Protein AF-A0ABD2SKB3-F1 (afdb_monomer_lite)

InterPro domains:
  IPR007956 Malonyl-CoA decarboxylase, C-terminal [PF05292] (1-178)
  IPR038917 Malonyl-CoA decarboxylase [PTHR28641] (1-178)
  IPR042303 Malonyl-CoA decarboxylase, C-terminal catalytic domain superfamily [G3DSA:3.40.630.150] (1-179)

Sequence (179 aa):
MKDVAATIQEVLWDNPPISEHEASCAIFYSISSTQPGLSGINLGKFLIKRVVDVVKKDMPNICVFATLSPIPGYRQWMLSKLASSEMTGSAFKEILLRPEEEKALMDASGGSDLGSSGIEVMWNVLTSKNHEWTNSPNLVSALRTPMMRLCARYLMKEKKRGKALDSVANFHLQNGAVC

Organism: NCBI:txid62892

Foldseek 3Di:
DQDDDPDVCVVPVQPPPDDLLNDQEDEAADDDDPDPVCVPPCPLLCVLVVVVVVCCVVRVSHDYYYYNYDFPCLLVVLLVLLVVQVPDPDPDRDCLADPVLFVLQCVQVVDPPQHDTSSSNVNSCSPDPVNCLVVRPSNVVSVPVSSVVSSCCQLPPDDDPNARPGPVSRSCVSNVDDD

Radius of gyration: 20.19 Å; chains: 1; bounding box: 42×36×59 Å

Secondary structure (DSSP, 8-state):
--S--SSHHHHHT--SPPPGGG--EEEE-----S-GGGTTSGGGGGHHHHHHHHHHHH-TT--EEEE----TTHHHHHHHHHHHHHS---S-----S-HHHHHHHHHHT-SGGG-SSHHHHHHHHHH-SS-GGGG-HHHHHHHHHHHHHHHHHHHHT-EETTEESSHHHHHHHHTT---

Structure (mmCIF, N/CA/C/O backbone):
data_AF-A0ABD2SKB3-F1
#
_entry.id   AF-A0ABD2SKB3-F1
#
loop_
_atom_site.group_PDB
_atom_site.id
_atom_site.type_symbol
_atom_site.label_atom_id
_atom_site.label_alt_id
_atom_site.label_comp_id
_atom_site.label_asym_id
_atom_site.label_entity_id
_atom_site.label_seq_id
_atom_site.pdbx_PDB_ins_code
_atom_site.Cartn_x
_atom_site.Cartn_y
_atom_site.Cartn_z
_atom_site.occupancy
_atom_site.B_iso_or_equiv
_atom_site.auth_seq_id
_atom_site.auth_comp_id
_atom_site.auth_asym_id
_atom_site.auth_atom_id
_atom_site.pdbx_PDB_model_num
ATOM 1 N N . MET A 1 1 ? -1.288 5.276 20.581 1.00 89.38 1 MET A N 1
ATOM 2 C CA . MET A 1 1 ? -0.357 6.274 20.001 1.00 89.38 1 MET A CA 1
ATOM 3 C C . MET A 1 1 ? -1.029 7.639 19.962 1.00 89.38 1 MET A C 1
ATOM 5 O O . MET A 1 1 ? -2.254 7.698 20.057 1.00 89.38 1 MET A O 1
ATOM 9 N N . LYS A 1 2 ? -0.252 8.722 19.849 1.00 90.81 2 LYS A N 1
ATOM 10 C CA . LYS A 1 2 ? -0.783 10.090 19.720 1.00 90.81 2 LYS A CA 1
ATOM 11 C C . LYS A 1 2 ? -1.215 10.432 18.289 1.00 90.81 2 LYS A C 1
ATOM 13 O O . LYS A 1 2 ? -2.175 11.166 18.094 1.00 90.81 2 LYS A O 1
ATOM 18 N N . ASP A 1 3 ? -0.536 9.852 17.308 1.00 92.50 3 ASP A N 1
ATOM 19 C CA . ASP A 1 3 ? -0.791 10.050 15.884 1.00 92.50 3 ASP A CA 1
ATOM 20 C C . ASP A 1 3 ? -0.834 8.694 15.166 1.00 92.50 3 ASP A C 1
ATOM 22 O O . ASP A 1 3 ? -0.486 7.657 15.745 1.00 92.50 3 ASP A O 1
ATOM 26 N N . VAL A 1 4 ? -1.287 8.691 13.908 1.00 93.62 4 VAL A N 1
ATOM 27 C CA . VAL A 1 4 ? -1.274 7.482 13.076 1.00 93.62 4 VAL A CA 1
ATOM 28 C C . VAL A 1 4 ? 0.166 7.142 12.701 1.00 93.62 4 VAL A C 1
ATOM 30 O O . VAL A 1 4 ? 0.847 7.963 12.094 1.00 93.62 4 VAL A O 1
ATOM 33 N N . ALA A 1 5 ? 0.606 5.925 13.030 1.00 94.00 5 ALA A N 1
ATOM 34 C CA . ALA A 1 5 ? 1.942 5.451 12.685 1.00 94.00 5 ALA A CA 1
ATOM 35 C C . ALA A 1 5 ? 2.146 5.368 11.167 1.00 94.00 5 ALA A C 1
ATOM 37 O O . ALA A 1 5 ? 1.290 4.845 10.444 1.00 94.00 5 ALA A O 1
ATOM 38 N N . ALA A 1 6 ? 3.308 5.817 10.698 1.00 94.06 6 ALA A N 1
ATOM 39 C CA . ALA A 1 6 ? 3.713 5.701 9.298 1.00 94.06 6 ALA A CA 1
ATOM 40 C C . ALA A 1 6 ? 4.569 4.453 9.038 1.00 94.06 6 ALA A C 1
ATOM 42 O O . ALA A 1 6 ? 4.649 3.977 7.902 1.00 94.06 6 ALA A O 1
ATOM 43 N N . THR A 1 7 ? 5.209 3.912 10.078 1.00 94.75 7 THR A N 1
ATOM 44 C CA . THR A 1 7 ? 6.114 2.762 9.983 1.00 94.75 7 THR A CA 1
ATOM 45 C C . THR A 1 7 ? 5.815 1.715 11.051 1.00 94.75 7 THR A C 1
ATOM 47 O O . THR A 1 7 ? 5.271 2.013 12.111 1.00 94.75 7 THR A O 1
ATOM 50 N N . ILE A 1 8 ? 6.168 0.452 10.786 1.00 94.56 8 ILE A N 1
ATOM 51 C CA . ILE A 1 8 ? 5.966 -0.626 11.768 1.00 94.56 8 ILE A CA 1
ATOM 52 C C . ILE A 1 8 ? 6.953 -0.502 12.935 1.00 94.56 8 ILE A C 1
ATOM 54 O O . ILE A 1 8 ? 6.656 -0.908 14.052 1.00 94.56 8 ILE A O 1
ATOM 58 N N . GLN A 1 9 ? 8.107 0.110 12.685 1.00 93.75 9 GLN A N 1
ATOM 59 C CA . GLN A 1 9 ? 9.135 0.419 13.668 1.00 93.75 9 GLN A CA 1
ATOM 60 C C . GLN A 1 9 ? 8.618 1.381 14.742 1.00 93.75 9 GLN A C 1
ATOM 62 O O . GLN A 1 9 ? 8.851 1.128 15.918 1.00 93.75 9 GLN A O 1
ATOM 67 N N . GLU A 1 10 ? 7.856 2.415 14.359 1.00 93.31 10 GLU A N 1
ATOM 68 C CA . GLU A 1 10 ? 7.182 3.315 15.313 1.00 93.31 10 GLU A CA 1
ATOM 69 C C . GLU A 1 10 ? 6.241 2.568 16.267 1.00 93.31 10 GLU A C 1
ATOM 71 O O . GLU A 1 10 ? 6.066 2.993 17.401 1.00 93.31 10 GLU A O 1
ATOM 76 N N . VAL A 1 11 ? 5.641 1.458 15.823 1.00 91.69 11 VAL A N 1
ATOM 77 C CA . VAL A 1 11 ? 4.738 0.644 16.651 1.00 91.69 11 VAL A CA 1
ATOM 78 C C . VAL A 1 11 ? 5.510 -0.364 17.506 1.00 91.69 11 VAL A C 1
ATOM 80 O O . VAL A 1 11 ? 5.188 -0.561 18.672 1.00 91.69 11 VAL A O 1
ATOM 83 N N . LEU A 1 12 ? 6.508 -1.044 16.933 1.00 91.81 12 LEU A N 1
ATOM 84 C CA . LEU A 1 12 ? 7.222 -2.140 17.600 1.00 91.81 12 LEU A CA 1
ATOM 85 C C . LEU A 1 12 ? 8.306 -1.670 18.573 1.00 91.81 12 LEU A C 1
ATOM 87 O O . LEU A 1 12 ? 8.670 -2.423 19.476 1.00 91.81 12 LEU A O 1
ATOM 91 N N . TRP A 1 13 ? 8.860 -0.478 18.364 1.00 91.81 13 TRP A N 1
ATOM 92 C CA . TRP A 1 13 ? 9.973 0.056 19.154 1.00 91.81 13 TRP A CA 1
ATOM 93 C C . TRP A 1 13 ? 9.563 1.232 20.051 1.00 91.81 13 TRP A C 1
ATOM 95 O O . TRP A 1 13 ? 10.426 1.983 20.498 1.00 91.81 13 TRP A O 1
ATOM 105 N N . ASP A 1 14 ? 8.267 1.377 20.336 1.00 85.44 14 ASP A N 1
ATOM 106 C CA . ASP A 1 14 ? 7.727 2.374 21.267 1.00 85.44 14 ASP A CA 1
ATOM 107 C C . ASP A 1 14 ? 8.147 2.044 22.714 1.00 85.44 14 ASP A C 1
ATOM 109 O O . ASP A 1 14 ? 7.512 1.240 23.400 1.00 85.44 14 ASP A O 1
ATOM 113 N N . ASN A 1 15 ? 9.288 2.591 23.155 1.00 85.44 15 ASN A N 1
ATOM 114 C CA . ASN A 1 15 ? 9.872 2.307 24.466 1.00 85.44 15 ASN A CA 1
ATOM 115 C C . ASN A 1 15 ? 10.620 3.526 25.071 1.00 85.44 15 ASN A C 1
ATOM 117 O O . ASN A 1 15 ? 11.627 3.950 24.498 1.00 85.44 15 ASN A O 1
ATOM 121 N N . PRO A 1 16 ? 10.214 4.037 26.255 1.00 86.75 16 PRO A N 1
ATOM 122 C CA . PRO A 1 16 ? 8.997 3.665 26.973 1.00 86.75 16 PRO A CA 1
ATOM 123 C C . PRO A 1 16 ? 7.757 4.153 26.205 1.00 86.75 16 PRO A C 1
ATOM 125 O O . PRO A 1 16 ? 7.807 5.231 25.612 1.00 86.75 16 PRO A O 1
ATOM 128 N N . PRO A 1 17 ? 6.653 3.392 26.216 1.00 87.25 17 PRO A N 1
ATOM 129 C CA . PRO A 1 17 ? 5.432 3.813 25.547 1.00 87.25 17 PRO A CA 1
ATOM 130 C C . PRO A 1 17 ? 4.847 5.066 26.205 1.00 87.25 17 PRO A C 1
ATOM 132 O O . PRO A 1 17 ? 5.059 5.327 27.395 1.00 87.25 17 PRO A O 1
ATOM 135 N N . ILE A 1 18 ? 4.065 5.821 25.432 1.00 89.31 18 ILE A N 1
ATOM 136 C CA . ILE A 1 18 ? 3.285 6.941 25.973 1.00 89.31 18 ILE A CA 1
ATOM 137 C C . ILE A 1 18 ? 2.284 6.455 27.029 1.00 89.31 18 ILE A C 1
ATOM 139 O O . ILE A 1 18 ? 1.852 5.299 27.020 1.00 89.31 18 ILE A O 1
ATOM 143 N N . SER A 1 19 ? 1.858 7.359 27.909 1.00 90.50 19 SER A N 1
ATOM 144 C CA . SER A 1 19 ? 0.788 7.051 28.857 1.00 90.50 19 SER A CA 1
ATOM 145 C C . SER A 1 19 ? -0.517 6.733 28.119 1.00 90.50 19 SER A C 1
ATOM 147 O O . SER A 1 19 ? -0.871 7.401 27.144 1.00 90.50 19 SER A O 1
ATOM 149 N N . GLU A 1 20 ? -1.280 5.752 28.608 1.00 88.94 20 GLU A N 1
ATOM 150 C CA . GLU A 1 20 ? -2.572 5.366 28.020 1.00 88.94 20 GLU A CA 1
ATOM 151 C C . GLU A 1 20 ? -3.543 6.550 27.909 1.00 88.94 20 GLU A C 1
ATOM 153 O O . GLU A 1 20 ? -4.296 6.652 26.941 1.00 88.94 20 GLU A O 1
ATOM 158 N N . HIS A 1 21 ? -3.494 7.486 28.861 1.00 89.81 21 HIS A N 1
ATOM 159 C CA . HIS A 1 21 ? -4.354 8.670 28.872 1.00 89.81 21 HIS A CA 1
ATOM 160 C C . HIS A 1 21 ? -4.018 9.684 27.772 1.00 89.81 21 HIS A C 1
ATOM 162 O O . HIS A 1 21 ? -4.887 10.467 27.390 1.00 89.81 21 HIS A O 1
ATOM 168 N N . GLU A 1 22 ? -2.784 9.667 27.265 1.00 92.12 22 GLU A N 1
ATOM 169 C CA . GLU A 1 22 ? -2.309 10.543 26.188 1.00 92.12 22 GLU A CA 1
ATOM 170 C C . GLU A 1 22 ? -2.571 9.951 24.797 1.00 92.12 22 GLU A C 1
ATOM 172 O O . GLU A 1 22 ? -2.424 10.639 23.784 1.00 92.12 22 GLU A O 1
ATOM 177 N N . ALA A 1 23 ? -2.953 8.675 24.728 1.00 93.44 23 ALA A N 1
ATOM 178 C CA . ALA A 1 23 ? -3.272 8.022 23.475 1.00 93.44 23 ALA A CA 1
ATOM 179 C C . ALA A 1 23 ? -4.612 8.526 22.916 1.00 93.44 23 ALA A C 1
ATOM 181 O O . ALA A 1 23 ? -5.637 8.537 23.595 1.00 93.44 23 ALA A O 1
ATOM 182 N N . SER A 1 24 ? -4.602 8.877 21.633 1.00 95.44 24 SER A N 1
ATOM 183 C CA . SER A 1 24 ? -5.780 9.283 20.850 1.00 95.44 24 SER A CA 1
ATOM 184 C C . SER A 1 24 ? -6.048 8.338 19.670 1.00 95.44 24 SER A C 1
ATOM 186 O O . SER A 1 24 ? -7.119 8.380 19.059 1.00 95.44 24 SER A O 1
ATOM 188 N N . CYS A 1 25 ? -5.082 7.469 19.350 1.00 95.38 25 CYS A N 1
ATOM 189 C CA . CYS A 1 25 ? -5.095 6.594 18.190 1.00 95.38 25 CYS A CA 1
ATOM 190 C C . CYS A 1 25 ? -4.821 5.126 18.554 1.00 95.38 25 CYS A C 1
ATOM 192 O O . CYS A 1 25 ? -3.829 4.814 19.230 1.00 95.38 25 CYS A O 1
ATOM 194 N N . ALA A 1 26 ? -5.671 4.229 18.046 1.00 95.38 26 ALA A N 1
ATOM 195 C CA . ALA A 1 26 ? -5.481 2.781 18.059 1.00 95.38 26 ALA A CA 1
ATOM 196 C C . ALA A 1 26 ? -5.066 2.274 16.667 1.00 95.38 26 ALA A C 1
ATOM 198 O O . ALA A 1 26 ? -5.777 2.487 15.679 1.00 95.38 26 ALA A O 1
ATOM 199 N N . ILE A 1 27 ? -3.928 1.573 16.607 1.00 95.00 27 ILE A N 1
ATOM 200 C CA . ILE A 1 27 ? -3.355 1.022 15.374 1.00 95.00 27 ILE A CA 1
ATOM 201 C C . ILE A 1 27 ? -3.490 -0.500 15.356 1.00 95.00 27 ILE A C 1
ATOM 203 O O . ILE A 1 27 ? -2.891 -1.206 16.166 1.00 95.00 27 ILE A O 1
ATOM 207 N N . PHE A 1 28 ? -4.226 -1.022 14.378 1.00 94.31 28 PHE A N 1
ATOM 208 C CA . PHE A 1 28 ? -4.254 -2.449 14.068 1.00 94.31 28 PHE A CA 1
ATOM 209 C C . PHE A 1 28 ? -3.091 -2.778 13.125 1.00 94.31 28 PHE A C 1
ATOM 211 O O . PHE A 1 28 ? -3.212 -2.609 11.912 1.00 94.31 28 PHE A O 1
ATOM 218 N N . TYR A 1 29 ? -1.957 -3.215 13.675 1.00 93.75 29 TYR A N 1
ATOM 219 C CA . TYR A 1 29 ? -0.754 -3.534 12.888 1.00 93.75 29 TYR A CA 1
ATOM 220 C C . TYR A 1 29 ? -0.658 -5.014 12.469 1.00 93.75 29 TYR A C 1
ATOM 222 O O . TYR A 1 29 ? 0.156 -5.372 11.622 1.00 93.75 29 TYR A O 1
ATOM 230 N N . SER A 1 30 ? -1.464 -5.897 13.071 1.00 92.00 30 SER A N 1
ATOM 231 C CA . SER A 1 30 ? -1.480 -7.328 12.754 1.00 92.00 30 SER A CA 1
ATOM 232 C C . SER A 1 30 ? -2.869 -7.931 12.954 1.00 92.00 30 SER A C 1
ATOM 234 O O . SER A 1 30 ? -3.500 -7.743 13.994 1.00 92.00 30 SER A O 1
ATOM 236 N N . ILE A 1 31 ? -3.347 -8.660 11.942 1.00 87.38 31 ILE A N 1
ATOM 237 C CA . ILE A 1 31 ? -4.609 -9.405 11.959 1.00 87.38 31 ILE A CA 1
ATOM 238 C C . ILE A 1 31 ? -4.339 -10.764 11.320 1.00 87.38 31 ILE A C 1
ATOM 240 O O . ILE A 1 31 ? -4.048 -10.850 10.128 1.00 87.38 31 ILE A O 1
ATOM 244 N N . SER A 1 32 ? -4.470 -11.828 12.108 1.00 83.38 32 SER A N 1
ATOM 245 C CA . SER A 1 32 ? -4.142 -13.190 11.682 1.00 83.38 32 SER A CA 1
ATOM 246 C C . SER A 1 32 ? -5.352 -14.108 11.811 1.00 83.38 32 SER A C 1
ATOM 248 O O . SER A 1 32 ? -6.060 -14.080 12.817 1.00 83.38 32 SER A O 1
ATOM 250 N N . SER A 1 33 ? -5.582 -14.954 10.802 1.00 75.25 33 SER A N 1
ATOM 251 C CA . SER A 1 33 ? -6.546 -16.056 10.897 1.00 75.25 33 SER A CA 1
ATOM 252 C C . SER A 1 33 ? -5.849 -17.281 11.478 1.00 75.25 33 SER A C 1
ATOM 254 O O . SER A 1 33 ? -4.866 -17.759 10.917 1.00 75.25 33 SER A O 1
ATOM 256 N N . THR A 1 34 ? -6.353 -17.802 12.593 1.00 77.88 34 THR A N 1
ATOM 257 C CA . THR A 1 34 ? -5.749 -18.942 13.302 1.00 77.88 34 THR A CA 1
ATOM 258 C C . THR A 1 34 ? -6.132 -20.298 12.711 1.00 77.88 34 THR A C 1
ATOM 260 O O . THR A 1 34 ? -5.549 -21.312 13.079 1.00 77.88 34 THR A O 1
ATOM 263 N N . GLN A 1 35 ? -7.108 -20.333 11.797 1.00 75.12 35 GLN A N 1
ATOM 264 C CA . GLN A 1 35 ? -7.667 -21.559 11.228 1.00 75.12 35 GLN A CA 1
ATOM 265 C C . GLN A 1 35 ? -7.654 -21.485 9.693 1.00 75.12 35 GLN A C 1
ATOM 267 O O . GLN A 1 35 ? -8.577 -20.921 9.096 1.00 75.12 35 GLN A O 1
ATOM 272 N N . PRO A 1 36 ? -6.640 -22.067 9.022 1.00 66.44 36 PRO A N 1
ATOM 273 C CA . PRO A 1 36 ? -6.539 -22.062 7.560 1.00 66.44 36 PRO A CA 1
ATOM 274 C C . PRO A 1 36 ? -7.769 -22.660 6.861 1.00 66.44 36 PRO A C 1
ATOM 276 O O . PRO A 1 36 ? -8.179 -22.169 5.812 1.00 66.44 36 PRO A O 1
ATOM 279 N N . GLY A 1 37 ? -8.403 -23.669 7.474 1.00 70.25 37 GLY A N 1
ATOM 280 C CA . GLY A 1 37 ? -9.610 -24.326 6.955 1.00 70.25 37 GLY A CA 1
ATOM 281 C C . GLY A 1 37 ? -10.867 -23.448 6.932 1.00 70.25 37 GLY A C 1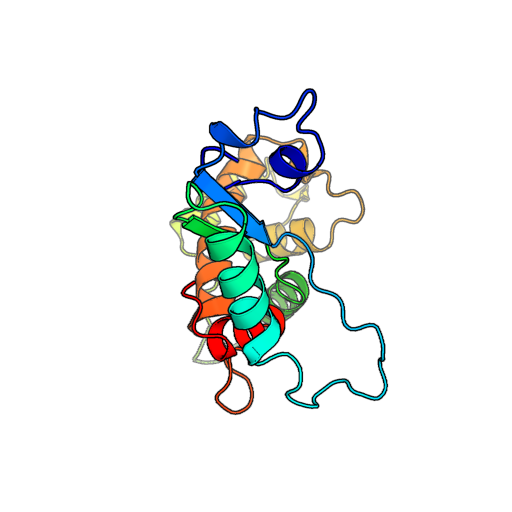
ATOM 282 O O . GLY A 1 37 ? -11.836 -23.797 6.268 1.00 70.25 37 GLY A O 1
ATOM 283 N N . LEU A 1 38 ? -10.851 -22.295 7.612 1.00 67.19 38 LEU A N 1
ATOM 284 C CA . LEU A 1 38 ? -11.932 -21.302 7.581 1.00 67.19 38 LEU A CA 1
ATOM 285 C C . LEU A 1 38 ? -11.592 -20.108 6.672 1.00 67.19 38 LEU A C 1
ATOM 287 O O . LEU A 1 38 ? -12.316 -19.109 6.657 1.00 67.19 38 LEU A O 1
ATOM 291 N N . SER A 1 39 ? -10.494 -20.188 5.910 1.00 60.94 39 SER A N 1
ATOM 292 C CA . SER A 1 39 ? -10.111 -19.155 4.949 1.00 60.94 39 SER A CA 1
ATOM 293 C C . SER A 1 39 ? -11.215 -18.962 3.904 1.00 60.94 39 SER A C 1
ATOM 295 O O . SER A 1 39 ? -11.629 -19.899 3.227 1.00 60.94 39 SER A O 1
ATOM 297 N N . GLY A 1 40 ? -11.723 -17.733 3.795 1.00 60.41 40 GLY A N 1
ATOM 298 C CA . GLY A 1 40 ? -12.831 -17.384 2.900 1.00 60.41 40 GLY A CA 1
ATOM 299 C C . GLY A 1 40 ? -14.221 -17.437 3.540 1.00 60.41 40 GLY A C 1
ATOM 300 O O . GLY A 1 40 ? -15.168 -16.914 2.950 1.00 60.41 40 GLY A O 1
ATOM 301 N N . ILE A 1 41 ? -14.356 -17.970 4.759 1.00 64.69 41 ILE A N 1
ATOM 302 C CA . ILE A 1 41 ? -15.574 -17.792 5.551 1.00 64.69 41 ILE A CA 1
ATOM 303 C C . ILE A 1 41 ? -15.548 -16.369 6.109 1.00 64.69 41 ILE A C 1
ATOM 305 O O . ILE A 1 41 ? -14.560 -15.922 6.690 1.00 64.69 41 ILE A O 1
ATOM 309 N N . ASN A 1 42 ? -16.637 -15.630 5.909 1.00 63.41 42 ASN A N 1
ATOM 310 C CA . ASN A 1 42 ? -16.732 -14.190 6.165 1.00 63.41 42 ASN A CA 1
ATOM 311 C C . ASN A 1 42 ? -16.816 -13.829 7.670 1.00 63.41 42 ASN A C 1
ATOM 313 O O . ASN A 1 42 ? -17.506 -12.888 8.056 1.00 63.41 42 ASN A O 1
ATOM 317 N N . LEU A 1 43 ? -16.134 -14.591 8.534 1.00 63.28 43 LEU A N 1
ATOM 318 C CA . LEU A 1 43 ? -16.098 -14.413 9.991 1.00 63.28 43 LEU A CA 1
ATOM 319 C C . LEU A 1 43 ? -15.400 -13.104 10.391 1.00 63.28 43 LEU A C 1
ATOM 321 O O . LEU A 1 43 ? -15.716 -12.516 11.421 1.00 63.28 43 LEU A O 1
ATOM 325 N N . GLY A 1 44 ? -14.482 -12.618 9.551 1.00 64.56 44 GLY A N 1
ATOM 326 C CA . GLY A 1 44 ? -13.721 -11.392 9.791 1.00 64.56 44 GLY A CA 1
ATOM 327 C C . GLY A 1 44 ? -14.463 -10.085 9.495 1.00 64.56 44 GLY A C 1
ATOM 328 O O . GLY A 1 44 ? -13.943 -9.032 9.849 1.00 64.56 44 GLY A O 1
ATOM 329 N N . LYS A 1 45 ? -15.661 -10.117 8.884 1.00 66.19 45 LYS A N 1
ATOM 330 C CA . LYS A 1 45 ? -16.393 -8.917 8.409 1.00 66.19 45 LYS A CA 1
ATOM 331 C C . LYS A 1 45 ? -16.770 -7.918 9.513 1.00 66.19 45 LYS A C 1
ATOM 333 O O . LYS A 1 45 ? -17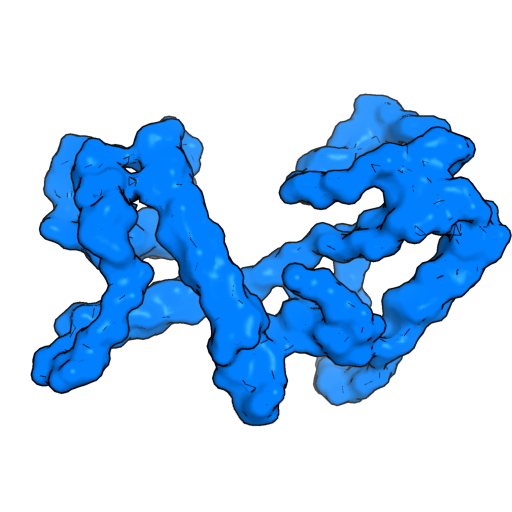.112 -6.776 9.231 1.00 66.19 45 LYS A O 1
ATOM 338 N N . PHE A 1 46 ? -16.738 -8.355 10.768 1.00 72.38 46 PHE A N 1
ATOM 339 C CA . PHE A 1 46 ? -17.074 -7.519 11.921 1.00 72.38 46 PHE A CA 1
ATOM 340 C C . PHE A 1 46 ? -16.016 -7.568 13.018 1.00 72.38 46 PHE A C 1
ATOM 342 O O . PHE A 1 46 ? -16.255 -7.043 14.104 1.00 72.38 46 PHE A O 1
ATOM 349 N N . LEU A 1 47 ? -14.862 -8.192 12.761 1.00 81.06 47 LEU A N 1
ATOM 350 C CA . LEU A 1 47 ? -13.814 -8.317 13.770 1.00 81.06 47 LEU A CA 1
ATOM 351 C C . LEU A 1 47 ? -13.334 -6.929 14.199 1.00 81.06 47 LEU A C 1
ATOM 353 O O . LEU A 1 47 ? -13.373 -6.612 15.383 1.00 81.06 47 LEU A O 1
ATOM 357 N N . ILE A 1 48 ? -12.986 -6.081 13.225 1.00 85.81 48 ILE A N 1
ATOM 358 C CA . ILE A 1 48 ? -12.522 -4.716 13.492 1.00 85.81 48 ILE A CA 1
ATOM 359 C C . ILE A 1 48 ? -13.595 -3.913 14.216 1.00 85.81 48 ILE A C 1
ATOM 361 O O . ILE A 1 48 ? -13.310 -3.314 15.244 1.00 85.81 48 ILE A O 1
ATOM 365 N N . LYS A 1 49 ? -14.845 -3.960 13.739 1.00 87.12 49 LYS A N 1
ATOM 366 C CA . LYS A 1 49 ? -15.950 -3.220 14.360 1.00 87.12 49 LYS A CA 1
ATOM 367 C C . LYS A 1 49 ? -16.128 -3.579 15.840 1.00 87.12 49 LYS A C 1
ATOM 369 O O . LYS A 1 49 ? -16.218 -2.685 16.670 1.00 87.12 49 LYS A O 1
ATOM 374 N N . ARG A 1 50 ? -16.113 -4.872 16.178 1.00 88.31 50 ARG A N 1
ATOM 375 C CA . ARG A 1 50 ? -16.246 -5.327 17.571 1.00 88.31 50 ARG A CA 1
ATOM 376 C C . ARG A 1 50 ? -15.088 -4.857 18.445 1.00 88.31 50 ARG A C 1
ATOM 378 O O . ARG A 1 50 ? -15.325 -4.472 19.583 1.00 88.31 50 ARG A O 1
ATOM 385 N N . VAL A 1 51 ? -13.857 -4.880 17.930 1.00 91.81 51 VAL A N 1
ATOM 386 C CA . VAL A 1 51 ? -12.700 -4.385 18.691 1.00 91.81 51 VAL A CA 1
ATOM 387 C C . VAL A 1 51 ? -12.780 -2.870 18.879 1.00 91.81 51 VAL A C 1
ATOM 389 O O . VAL A 1 51 ? -12.541 -2.395 19.981 1.00 91.81 51 VAL A O 1
ATOM 392 N N . VAL A 1 52 ? -13.187 -2.117 17.852 1.00 92.69 52 VAL A N 1
ATOM 393 C CA . VAL A 1 52 ? -13.419 -0.667 17.956 1.00 92.69 52 VAL A CA 1
ATOM 394 C C . VAL A 1 52 ? -14.438 -0.352 19.053 1.00 92.69 52 VAL A C 1
ATOM 396 O O . VAL A 1 52 ? -14.189 0.536 19.864 1.00 92.69 52 VAL A O 1
ATOM 399 N N . ASP A 1 53 ? -15.553 -1.084 19.117 1.00 93.19 53 ASP A N 1
ATOM 400 C CA . ASP A 1 53 ? -16.590 -0.867 20.135 1.00 93.19 53 ASP A CA 1
ATOM 401 C C . ASP A 1 53 ? -16.064 -1.118 21.563 1.00 93.19 53 ASP A C 1
ATOM 403 O O . ASP A 1 53 ? -16.370 -0.351 22.476 1.00 93.19 53 ASP A O 1
ATOM 407 N N . VAL A 1 54 ? -15.234 -2.152 21.756 1.00 95.00 54 VAL A N 1
ATOM 408 C CA . VAL A 1 54 ? -14.589 -2.446 23.051 1.00 95.00 54 VAL A CA 1
ATOM 409 C C . VAL A 1 54 ? -13.578 -1.360 23.419 1.00 95.00 54 VAL A C 1
ATOM 411 O O . VAL A 1 54 ? -13.648 -0.811 24.514 1.00 95.00 54 VAL A O 1
ATOM 414 N N . VAL A 1 55 ? -12.694 -0.979 22.494 1.00 94.19 55 VAL A N 1
ATOM 415 C CA . VAL A 1 55 ? -11.680 0.058 22.748 1.00 94.19 55 VAL A CA 1
ATOM 416 C C . VAL A 1 55 ? -12.333 1.401 23.063 1.00 94.19 55 VAL A C 1
ATOM 418 O O . VAL A 1 55 ? -11.899 2.075 23.985 1.00 94.19 55 VAL A O 1
ATOM 421 N N . LYS A 1 56 ? -13.410 1.787 22.369 1.00 93.69 56 LYS A N 1
ATOM 422 C CA . LYS A 1 56 ? -14.142 3.027 22.685 1.00 93.69 56 LYS A CA 1
ATOM 423 C C . LYS A 1 56 ? -14.770 3.016 24.075 1.00 93.69 56 LYS A C 1
ATOM 425 O O . LYS A 1 56 ? -14.895 4.072 24.687 1.00 93.69 56 LYS A O 1
ATOM 430 N N . LYS A 1 57 ? -15.208 1.845 24.544 1.00 94.88 57 LYS A N 1
ATOM 431 C CA . LYS A 1 57 ? -15.789 1.684 25.877 1.00 94.88 57 LYS A CA 1
ATOM 432 C C . LYS A 1 57 ? -14.719 1.794 26.963 1.00 94.88 57 LYS A C 1
ATOM 434 O O . LYS A 1 57 ? -14.948 2.483 27.953 1.00 94.88 57 LYS A O 1
ATOM 439 N N . ASP A 1 58 ? -13.586 1.128 26.768 1.00 94.69 58 ASP A N 1
ATOM 440 C CA . ASP A 1 58 ? -12.547 0.999 27.794 1.00 94.69 58 ASP A CA 1
ATOM 441 C C . ASP A 1 58 ? -11.550 2.177 27.767 1.00 94.69 58 ASP A C 1
ATOM 443 O O . ASP A 1 58 ? -11.000 2.551 28.799 1.00 94.69 58 ASP A O 1
ATOM 447 N N . MET A 1 59 ? -11.353 2.804 26.602 1.00 94.31 59 MET A N 1
ATOM 448 C CA . MET A 1 59 ? -10.416 3.909 26.362 1.00 94.31 59 MET A CA 1
ATOM 449 C C . MET A 1 59 ? -11.102 5.062 25.599 1.00 94.31 59 MET A C 1
ATOM 451 O O . MET A 1 59 ? -10.860 5.259 24.404 1.00 94.31 59 MET A O 1
ATOM 455 N N . PRO A 1 60 ? -11.949 5.871 26.264 1.00 92.12 60 PRO A N 1
ATOM 456 C CA . PRO A 1 60 ? -12.770 6.895 25.607 1.00 92.12 60 PRO A CA 1
ATOM 457 C C . PRO A 1 60 ? -11.971 8.029 24.936 1.00 92.12 60 PRO A C 1
ATOM 459 O O . PRO A 1 60 ? -12.512 8.724 24.079 1.00 92.12 60 PRO A O 1
ATOM 462 N N . ASN A 1 61 ? -10.689 8.203 25.283 1.00 93.69 61 ASN A N 1
ATOM 463 C CA . ASN A 1 61 ? -9.797 9.183 24.649 1.00 93.69 61 ASN A CA 1
ATOM 464 C C . ASN A 1 61 ? -9.388 8.782 23.217 1.00 93.69 61 ASN A C 1
ATOM 466 O O . ASN A 1 61 ? -8.955 9.632 22.438 1.00 93.69 61 ASN A O 1
ATOM 470 N N . ILE A 1 62 ? -9.546 7.505 22.845 1.00 95.88 62 ILE A N 1
ATOM 471 C CA . ILE A 1 62 ? -9.213 7.002 21.511 1.00 95.88 62 ILE A CA 1
ATOM 472 C C . ILE A 1 62 ? -10.314 7.387 20.519 1.00 95.88 62 ILE A C 1
ATOM 474 O O . ILE A 1 62 ? -11.410 6.820 20.505 1.00 95.88 62 ILE A O 1
ATOM 478 N N . CYS A 1 63 ? -9.999 8.327 19.633 1.00 93.56 63 CYS A N 1
ATOM 479 C CA . CYS A 1 63 ? -10.912 8.822 18.606 1.00 93.56 63 CYS A CA 1
ATOM 480 C C . CYS A 1 63 ? -10.527 8.377 17.188 1.00 93.56 63 CYS A C 1
ATOM 482 O O . CYS A 1 63 ? -11.396 8.321 16.313 1.00 93.56 63 CYS A O 1
ATOM 484 N N . VAL A 1 64 ? -9.262 8.006 16.962 1.00 95.69 64 VAL A N 1
ATOM 485 C CA . VAL A 1 64 ? -8.750 7.560 15.659 1.00 95.69 64 VAL A CA 1
ATOM 486 C C . VAL A 1 64 ? -8.479 6.057 15.674 1.00 95.69 64 VAL A C 1
ATOM 488 O O . VAL A 1 64 ? -7.784 5.542 16.545 1.00 95.69 64 VAL A O 1
ATOM 491 N N . PHE A 1 65 ? -8.990 5.359 14.662 1.00 95.56 65 PHE A N 1
ATOM 492 C CA . PHE A 1 65 ? -8.748 3.935 14.437 1.00 95.56 65 PHE A CA 1
ATOM 493 C C . PHE A 1 65 ? -8.149 3.767 13.048 1.00 95.56 65 PHE A C 1
ATOM 495 O O . PHE A 1 65 ? -8.786 4.125 12.058 1.00 95.56 65 PHE A O 1
ATOM 502 N N . ALA A 1 66 ? -6.937 3.230 12.974 1.00 95.50 66 ALA A N 1
ATOM 503 C CA . ALA A 1 66 ? -6.238 3.027 11.712 1.00 95.50 66 ALA A CA 1
ATOM 504 C C . ALA A 1 66 ? -5.590 1.645 11.667 1.00 95.50 66 ALA A C 1
ATOM 506 O O . ALA A 1 66 ? -5.381 0.994 12.690 1.00 95.50 66 ALA A O 1
ATOM 507 N N . THR A 1 67 ? -5.283 1.180 10.463 1.00 94.75 67 THR A N 1
ATOM 508 C CA . THR A 1 67 ? -4.586 -0.090 10.257 1.00 94.75 67 THR A CA 1
ATOM 509 C C . THR A 1 67 ? -3.253 0.176 9.588 1.00 94.75 67 THR A C 1
ATOM 511 O O . THR A 1 67 ? -3.209 0.906 8.599 1.00 94.75 67 THR A O 1
ATOM 514 N N . LEU A 1 68 ? -2.192 -0.445 10.091 1.00 95.94 68 LEU A N 1
ATOM 515 C CA . LEU A 1 68 ? -0.893 -0.450 9.434 1.00 95.94 68 LEU A CA 1
ATOM 516 C C . LEU A 1 68 ? -0.690 -1.831 8.817 1.00 95.94 68 LEU A C 1
ATOM 518 O O . LEU A 1 68 ? -0.261 -2.768 9.487 1.00 95.94 68 LEU A O 1
ATOM 522 N N . SER A 1 69 ? -1.077 -1.961 7.551 1.00 95.19 69 SER A N 1
ATOM 523 C CA . SER A 1 69 ? -1.261 -3.260 6.906 1.00 95.19 69 SER A CA 1
ATOM 524 C C . SER A 1 69 ? -0.218 -3.521 5.815 1.00 95.19 69 SER A C 1
ATOM 526 O O . SER A 1 69 ? 0.145 -2.602 5.078 1.00 95.19 69 SER A O 1
ATOM 528 N N . PRO A 1 70 ? 0.253 -4.772 5.655 1.00 96.38 70 PRO A N 1
ATOM 529 C CA . PRO A 1 70 ? 1.118 -5.135 4.540 1.00 96.38 70 PRO A CA 1
ATOM 530 C C . PRO A 1 70 ? 0.334 -5.146 3.220 1.00 96.38 70 PRO A C 1
ATOM 532 O O . PRO A 1 70 ? -0.887 -5.294 3.208 1.00 96.38 70 PRO A O 1
ATOM 535 N N . ILE A 1 71 ? 1.059 -5.073 2.101 1.00 97.12 71 ILE A N 1
ATOM 536 C CA . ILE A 1 71 ? 0.492 -5.106 0.744 1.00 97.12 71 ILE A CA 1
ATOM 537 C C . ILE A 1 71 ? 0.988 -6.370 0.014 1.00 97.12 71 ILE A C 1
ATOM 539 O O . ILE A 1 71 ? 1.900 -6.305 -0.825 1.00 97.12 71 ILE A O 1
ATOM 543 N N . PRO A 1 72 ? 0.485 -7.563 0.384 1.00 95.75 72 PRO A N 1
ATOM 544 C CA . PRO A 1 72 ? 0.968 -8.816 -0.173 1.00 95.75 72 PRO A CA 1
ATOM 545 C C . PRO A 1 72 ? 0.686 -8.915 -1.677 1.00 95.75 72 PRO A C 1
ATOM 547 O O . PRO A 1 72 ? -0.375 -8.561 -2.182 1.00 95.75 72 PRO A O 1
ATOM 550 N N . GLY A 1 73 ? 1.652 -9.450 -2.420 1.00 96.69 73 GLY A N 1
ATOM 551 C CA . GLY A 1 73 ? 1.515 -9.650 -3.864 1.00 96.69 73 GLY A CA 1
ATOM 552 C C . GLY A 1 73 ? 1.796 -8.413 -4.721 1.00 96.69 73 GLY A C 1
ATOM 553 O O . GLY A 1 73 ? 1.947 -8.575 -5.929 1.00 96.69 73 GLY A O 1
ATOM 554 N N . TYR A 1 74 ? 1.980 -7.220 -4.139 1.00 97.62 74 TYR A N 1
ATOM 555 C CA . TYR A 1 74 ? 2.320 -6.015 -4.907 1.00 97.62 74 TYR A CA 1
ATOM 556 C C . TYR A 1 74 ? 3.597 -6.182 -5.745 1.00 97.62 74 TYR A C 1
ATOM 558 O O . TYR A 1 74 ? 3.587 -5.926 -6.948 1.00 97.62 74 TYR A O 1
ATOM 566 N N . ARG A 1 75 ? 4.680 -6.700 -5.143 1.00 95.75 75 ARG A N 1
ATOM 567 C CA . ARG A 1 75 ? 5.941 -6.994 -5.856 1.00 95.75 75 ARG A CA 1
ATOM 568 C C . ARG A 1 75 ? 5.719 -7.947 -7.033 1.00 95.75 75 ARG A C 1
ATOM 570 O O . ARG A 1 75 ? 6.189 -7.676 -8.131 1.00 95.75 75 ARG A O 1
ATOM 577 N N . GLN A 1 76 ? 4.975 -9.034 -6.818 1.00 96.12 76 GLN A N 1
ATOM 578 C CA . GLN A 1 76 ? 4.686 -10.023 -7.861 1.00 96.12 76 GLN A CA 1
ATOM 579 C C . GLN A 1 76 ? 3.846 -9.426 -8.995 1.00 96.12 76 GLN A C 1
ATOM 581 O O . GLN A 1 76 ? 4.110 -9.686 -10.170 1.00 96.12 76 GLN A O 1
ATOM 586 N N . TRP A 1 77 ? 2.850 -8.609 -8.652 1.00 96.69 77 TRP A N 1
ATOM 587 C CA . TRP A 1 77 ? 2.055 -7.878 -9.630 1.00 96.69 77 TRP A CA 1
ATOM 588 C C . TRP A 1 77 ? 2.939 -6.942 -10.460 1.00 96.69 77 TRP A C 1
ATOM 590 O O . TRP A 1 77 ? 2.872 -6.986 -11.687 1.00 96.69 77 TRP A O 1
ATOM 600 N N . MET A 1 78 ? 3.832 -6.178 -9.826 1.00 95.12 78 MET A N 1
ATOM 601 C CA . MET A 1 78 ? 4.731 -5.266 -10.537 1.00 95.12 78 MET A CA 1
ATOM 602 C C . MET A 1 78 ? 5.675 -6.016 -11.485 1.00 95.12 78 MET A C 1
ATOM 604 O O . MET A 1 78 ? 5.772 -5.643 -12.651 1.00 95.12 78 MET A O 1
ATOM 608 N N . LEU A 1 79 ? 6.277 -7.127 -11.046 1.00 94.94 79 LEU A N 1
ATOM 609 C CA . LEU A 1 79 ? 7.096 -7.985 -11.912 1.00 94.94 79 LEU A CA 1
ATOM 610 C C . LEU A 1 79 ? 6.300 -8.505 -13.120 1.00 94.94 79 LEU A C 1
ATOM 612 O O . LEU A 1 79 ? 6.772 -8.425 -14.250 1.00 94.94 79 LEU A O 1
ATOM 616 N N . SER A 1 80 ? 5.059 -8.963 -12.923 1.00 93.69 80 SER A N 1
ATOM 617 C CA . SER A 1 80 ? 4.220 -9.434 -14.039 1.00 93.69 80 SER A CA 1
ATOM 618 C C . SER A 1 80 ? 3.937 -8.342 -15.080 1.00 93.69 80 SER A C 1
ATOM 620 O O . SER A 1 80 ? 3.883 -8.617 -16.282 1.00 93.69 80 SER A O 1
ATOM 622 N N . LYS A 1 81 ? 3.798 -7.090 -14.628 1.00 92.94 81 LYS A N 1
ATOM 623 C CA . LYS A 1 81 ? 3.591 -5.929 -15.493 1.00 92.94 81 LYS A CA 1
ATOM 624 C C . LYS A 1 81 ? 4.850 -5.576 -16.276 1.00 92.94 81 LYS A C 1
ATOM 626 O O . LYS A 1 81 ? 4.758 -5.398 -17.488 1.00 92.94 81 LYS A O 1
ATOM 631 N N . LEU A 1 82 ? 6.006 -5.546 -15.616 1.00 91.31 82 LEU A N 1
ATOM 632 C CA . LEU A 1 82 ? 7.293 -5.266 -16.260 1.00 91.31 82 LEU A CA 1
ATOM 633 C C . LEU A 1 82 ? 7.606 -6.301 -17.352 1.00 91.31 82 LEU A C 1
ATOM 635 O O . LEU A 1 82 ? 7.860 -5.913 -18.487 1.00 91.31 82 LEU A O 1
ATOM 639 N N . ALA A 1 83 ? 7.446 -7.599 -17.065 1.00 88.81 83 ALA A N 1
ATOM 640 C CA . ALA A 1 83 ? 7.658 -8.666 -18.054 1.00 88.81 83 ALA A CA 1
ATOM 641 C C . ALA A 1 83 ? 6.730 -8.550 -19.281 1.00 88.81 83 ALA A C 1
ATOM 643 O O . ALA A 1 83 ? 7.123 -8.829 -20.411 1.00 88.81 83 ALA A O 1
ATOM 644 N N . SER A 1 84 ? 5.486 -8.105 -19.074 1.00 83.31 84 SER A N 1
ATOM 645 C CA . SER A 1 84 ? 4.518 -7.920 -20.166 1.00 83.31 84 SER A CA 1
ATOM 646 C C . SER A 1 84 ? 4.846 -6.712 -21.056 1.00 83.31 84 SER A C 1
ATOM 648 O O . SER A 1 84 ? 4.454 -6.681 -22.225 1.00 83.31 84 SER A O 1
ATOM 650 N N . SER A 1 85 ? 5.566 -5.722 -20.516 1.00 74.00 85 SER A N 1
ATOM 651 C CA . SER A 1 85 ? 5.956 -4.500 -21.229 1.00 74.00 85 SER A CA 1
ATOM 652 C C . SER A 1 85 ? 7.060 -4.733 -22.267 1.00 74.00 85 SER A C 1
ATOM 654 O O . SER A 1 85 ? 7.159 -3.948 -23.209 1.00 74.00 85 SER A O 1
ATOM 656 N N . GLU A 1 86 ? 7.881 -5.775 -22.111 1.00 65.25 86 GLU A N 1
ATOM 657 C CA . GLU A 1 86 ? 8.954 -6.116 -23.061 1.00 65.25 86 GLU A CA 1
ATOM 658 C C . GLU A 1 86 ? 8.485 -7.067 -24.169 1.00 65.25 86 GLU A C 1
ATOM 660 O O . GLU A 1 86 ? 8.972 -7.013 -25.295 1.00 65.25 86 GLU A O 1
ATOM 665 N N . MET A 1 87 ? 7.500 -7.918 -23.874 1.00 55.91 87 MET A N 1
ATOM 666 C CA . MET A 1 87 ? 7.079 -9.011 -24.758 1.00 55.91 87 MET A CA 1
ATOM 667 C C . MET A 1 87 ? 6.070 -8.617 -25.841 1.00 55.91 87 MET A C 1
ATOM 669 O O . MET A 1 87 ? 5.718 -9.445 -26.680 1.00 55.91 87 MET A O 1
ATOM 673 N N . THR A 1 88 ? 5.569 -7.380 -25.850 1.00 51.25 88 THR A N 1
ATOM 674 C CA . THR A 1 88 ? 4.456 -7.012 -26.728 1.00 51.25 88 THR A CA 1
ATOM 675 C C . THR A 1 88 ? 4.820 -5.901 -27.713 1.00 51.25 88 THR A C 1
ATOM 677 O O . THR A 1 88 ? 4.790 -4.718 -27.396 1.00 51.25 88 THR A O 1
ATOM 680 N N . GLY A 1 89 ? 5.011 -6.275 -28.984 1.00 53.12 89 GLY A N 1
ATOM 681 C CA . GLY A 1 89 ? 4.803 -5.387 -30.143 1.00 53.12 89 GLY A CA 1
ATOM 682 C C . GLY A 1 89 ? 3.318 -5.046 -30.365 1.00 53.12 89 GLY A C 1
ATOM 683 O O . GLY A 1 89 ? 2.870 -4.897 -31.497 1.00 53.12 89 GLY A O 1
ATOM 684 N N . SER A 1 90 ? 2.529 -5.015 -29.287 1.00 51.91 90 SER A N 1
ATOM 685 C CA . SER A 1 90 ? 1.080 -4.833 -29.300 1.00 51.91 90 SER A CA 1
ATOM 686 C C . SER A 1 90 ? 0.733 -3.350 -29.373 1.00 51.91 90 SER A C 1
ATOM 688 O O . SER A 1 90 ? 1.367 -2.522 -28.721 1.00 51.91 90 SER A O 1
ATOM 690 N N . ALA A 1 91 ? -0.338 -3.024 -30.098 1.00 55.81 91 ALA A N 1
ATOM 691 C CA . ALA A 1 91 ? -0.894 -1.674 -30.221 1.00 55.81 91 ALA A CA 1
ATOM 692 C C . ALA A 1 91 ? -1.318 -1.037 -28.875 1.00 55.81 91 ALA A C 1
ATOM 694 O O . ALA A 1 91 ? -1.635 0.149 -28.829 1.00 55.81 91 ALA A O 1
ATOM 695 N N . PHE A 1 92 ? -1.307 -1.802 -27.777 1.00 58.91 92 PHE A N 1
ATOM 696 C CA . PHE A 1 92 ? -1.553 -1.336 -26.413 1.00 58.91 92 PHE A CA 1
ATOM 697 C C . PHE A 1 92 ? -0.318 -1.568 -25.529 1.00 58.91 92 PHE A C 1
ATOM 699 O O . PHE A 1 92 ? -0.293 -2.462 -24.682 1.00 58.91 92 PHE A O 1
ATOM 706 N N . LYS A 1 93 ? 0.728 -0.756 -25.721 1.00 67.75 93 LYS A N 1
ATOM 707 C CA . LYS A 1 93 ? 1.859 -0.710 -24.786 1.00 67.75 93 LYS A CA 1
ATOM 708 C C . LYS A 1 93 ? 1.403 -0.029 -23.496 1.00 67.75 93 LYS A C 1
ATOM 710 O O . LYS A 1 93 ? 1.115 1.167 -23.475 1.00 67.75 93 LYS A O 1
ATOM 715 N N . GLU A 1 94 ? 1.304 -0.798 -22.418 1.00 79.69 94 GLU A N 1
ATOM 716 C CA . GLU A 1 94 ? 0.988 -0.262 -21.096 1.00 79.69 94 GLU A CA 1
ATOM 717 C C . GLU A 1 94 ? 2.162 0.600 -20.602 1.00 79.69 94 GLU A C 1
ATOM 719 O O . GLU A 1 94 ? 3.248 0.090 -20.337 1.00 79.69 94 GLU A O 1
ATOM 724 N N . ILE A 1 95 ? 1.958 1.915 -20.476 1.00 85.06 95 ILE A N 1
ATOM 725 C CA . ILE A 1 95 ? 2.988 2.834 -19.970 1.00 85.06 95 ILE A CA 1
ATOM 726 C C . ILE A 1 95 ? 3.088 2.670 -18.449 1.00 85.06 95 ILE A C 1
ATOM 728 O O . ILE A 1 95 ? 2.269 3.200 -17.691 1.00 85.06 95 ILE A O 1
ATOM 732 N N . LEU A 1 96 ? 4.080 1.898 -18.000 1.00 91.38 96 LEU A N 1
ATOM 733 C CA . LEU A 1 96 ? 4.315 1.641 -16.577 1.00 91.38 96 LEU A CA 1
ATOM 734 C C . LEU A 1 96 ? 5.109 2.744 -15.895 1.00 91.38 96 LEU A C 1
ATOM 736 O O . LEU A 1 96 ? 4.773 3.085 -14.762 1.00 91.38 96 LEU A O 1
ATOM 740 N N . LEU A 1 97 ? 6.106 3.305 -16.576 1.00 93.19 97 LEU A N 1
ATOM 741 C CA . LEU A 1 97 ? 6.910 4.432 -16.113 1.00 93.19 97 LEU A CA 1
ATOM 742 C C . LEU A 1 97 ? 6.600 5.655 -16.969 1.00 93.19 97 LEU A C 1
ATOM 744 O O . LEU A 1 97 ? 6.484 5.554 -18.190 1.00 93.19 97 LEU A O 1
ATOM 748 N N . ARG A 1 98 ? 6.430 6.808 -16.325 1.00 94.62 98 ARG A N 1
ATOM 749 C CA . ARG A 1 98 ? 6.340 8.091 -17.030 1.00 94.62 98 ARG A CA 1
ATOM 750 C C . ARG A 1 98 ? 7.731 8.508 -17.520 1.00 94.62 98 ARG A C 1
ATOM 752 O O . ARG A 1 98 ? 8.704 8.130 -16.869 1.00 94.62 98 ARG A O 1
ATOM 759 N N . PRO A 1 99 ? 7.846 9.323 -18.584 1.00 93.62 99 PRO A N 1
ATOM 760 C CA . PRO A 1 99 ? 9.147 9.767 -19.091 1.00 93.62 99 PRO A CA 1
ATOM 761 C C . PRO A 1 99 ? 10.040 10.404 -18.018 1.00 93.62 99 PRO A C 1
ATOM 763 O O . PRO A 1 99 ? 11.245 10.172 -17.991 1.00 93.62 99 PRO A O 1
ATOM 766 N N . GLU A 1 100 ? 9.454 11.166 -17.092 1.00 95.44 100 GLU A N 1
ATOM 767 C CA . GLU A 1 100 ? 10.190 11.815 -16.003 1.00 95.44 100 GLU A CA 1
ATOM 768 C C . GLU A 1 100 ? 10.662 10.808 -14.945 1.00 95.44 100 GLU A C 1
ATOM 770 O O . GLU A 1 100 ? 11.756 10.947 -14.405 1.00 95.44 100 GLU A O 1
ATOM 775 N N . GLU A 1 101 ? 9.849 9.786 -14.661 1.00 95.50 101 GLU A N 1
ATOM 776 C CA . GLU A 1 101 ? 10.193 8.706 -13.728 1.00 95.50 101 GLU A CA 1
ATOM 777 C C . GLU A 1 101 ? 11.288 7.810 -14.315 1.00 95.50 101 GLU A C 1
ATOM 779 O O . GLU A 1 101 ? 12.228 7.452 -13.613 1.00 95.50 101 GLU A O 1
ATOM 784 N N . GLU A 1 102 ? 11.188 7.476 -15.603 1.00 93.81 102 GLU A N 1
ATOM 785 C CA . GLU A 1 102 ? 12.204 6.707 -16.320 1.00 93.81 102 GLU A CA 1
ATOM 786 C C . GLU A 1 102 ? 13.533 7.461 -16.353 1.00 93.81 102 GLU A C 1
ATOM 788 O O . GLU A 1 102 ? 14.551 6.903 -15.954 1.00 93.81 102 GLU A O 1
ATOM 793 N N . LYS A 1 103 ? 13.522 8.747 -16.721 1.00 94.06 103 LYS A N 1
ATOM 794 C CA . LYS A 1 103 ? 14.728 9.577 -16.690 1.00 94.06 103 LYS A CA 1
ATOM 795 C C . LYS A 1 103 ? 15.359 9.616 -15.294 1.00 94.06 103 LYS A C 1
ATOM 797 O O . LYS A 1 103 ? 16.551 9.371 -15.167 1.00 94.06 103 LYS A O 1
ATOM 802 N N . ALA A 1 104 ? 14.567 9.871 -14.251 1.00 94.94 104 ALA A N 1
ATOM 803 C CA . ALA A 1 104 ? 15.077 9.928 -12.881 1.00 94.94 104 ALA A CA 1
ATOM 804 C C . ALA A 1 104 ? 15.684 8.592 -12.418 1.00 94.94 104 ALA A C 1
ATOM 806 O O . ALA A 1 104 ? 16.685 8.591 -11.704 1.00 94.94 104 ALA A O 1
ATOM 807 N N . LEU A 1 105 ? 15.100 7.458 -12.824 1.00 93.81 105 LEU A N 1
ATOM 808 C CA . LEU A 1 105 ? 15.645 6.131 -12.529 1.00 93.81 105 LEU A CA 1
ATOM 809 C C . LEU A 1 105 ? 16.970 5.880 -13.249 1.00 93.81 105 LEU A C 1
ATOM 811 O O . LEU A 1 105 ? 17.897 5.376 -12.621 1.00 93.81 105 LEU A O 1
ATOM 815 N N . MET A 1 106 ? 17.066 6.257 -14.525 1.00 93.00 106 MET A N 1
ATOM 816 C CA . MET A 1 106 ? 18.297 6.120 -15.310 1.00 93.00 106 MET A CA 1
ATOM 817 C C . MET A 1 106 ? 19.420 7.016 -14.775 1.00 93.00 106 MET A C 1
ATOM 819 O O . MET A 1 106 ? 20.562 6.579 -14.666 1.00 93.00 106 MET A O 1
ATOM 823 N N . ASP A 1 107 ? 19.103 8.249 -14.377 1.00 93.12 107 ASP A N 1
ATOM 824 C CA . ASP A 1 107 ? 20.081 9.167 -13.783 1.00 93.12 107 ASP A CA 1
ATOM 825 C C . ASP A 1 107 ? 20.574 8.640 -12.417 1.00 93.12 107 ASP A C 1
ATOM 827 O O . ASP A 1 107 ? 21.754 8.750 -12.078 1.00 93.12 107 ASP A O 1
ATOM 831 N N . ALA A 1 108 ? 19.683 8.030 -11.628 1.00 91.69 108 ALA A N 1
ATOM 832 C CA . ALA A 1 108 ? 20.002 7.499 -10.303 1.00 91.69 108 ALA A CA 1
ATOM 833 C C . ALA A 1 108 ? 20.709 6.133 -10.319 1.00 91.69 108 ALA A C 1
ATOM 835 O O . ALA A 1 108 ? 21.333 5.775 -9.316 1.00 91.69 108 ALA A O 1
ATOM 836 N N . SER A 1 109 ? 20.619 5.367 -11.412 1.00 87.25 109 SER A N 1
ATOM 837 C CA . SER A 1 109 ? 21.265 4.053 -11.530 1.00 87.25 109 SER A CA 1
ATOM 838 C C . SER A 1 109 ? 22.776 4.140 -11.771 1.00 87.25 109 SER A C 1
ATOM 840 O O . SER A 1 109 ? 23.461 3.128 -11.654 1.00 87.25 109 SER A O 1
ATOM 842 N N . GLY A 1 110 ? 23.312 5.333 -12.059 1.00 76.06 110 GLY A N 1
ATOM 843 C CA . GLY A 1 110 ? 24.755 5.589 -12.140 1.00 76.06 110 GLY A CA 1
ATOM 844 C C . GLY A 1 110 ? 25.478 4.954 -13.337 1.00 76.06 110 GLY A C 1
ATOM 845 O O . GLY A 1 110 ? 26.705 5.001 -13.380 1.00 76.06 110 GLY A O 1
ATOM 846 N N . GLY A 1 111 ? 24.754 4.376 -14.302 1.00 66.88 111 GLY A N 1
ATOM 847 C CA . GLY A 1 111 ? 25.315 3.691 -15.472 1.00 66.88 111 GLY A CA 1
ATOM 848 C C . GLY A 1 111 ? 24.559 2.411 -15.852 1.00 66.88 111 GLY A C 1
ATOM 849 O O . GLY A 1 111 ? 23.563 2.051 -15.223 1.00 66.88 111 GLY A O 1
ATOM 850 N N . SER A 1 112 ? 25.040 1.729 -16.899 1.00 62.78 112 SER A N 1
ATOM 851 C CA . SER A 1 112 ? 24.410 0.566 -17.556 1.00 62.78 112 SER A CA 1
ATOM 852 C C . SER A 1 112 ? 24.343 -0.716 -16.719 1.00 62.78 112 SER A C 1
ATOM 854 O O . SER A 1 112 ? 23.643 -1.646 -17.108 1.00 62.78 112 SER 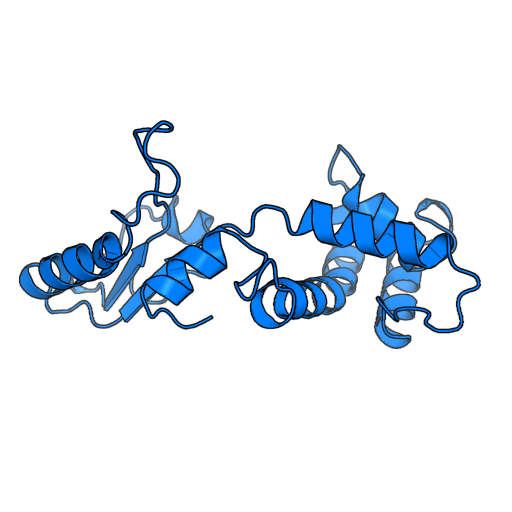A O 1
ATOM 856 N N . ASP A 1 113 ? 25.036 -0.788 -15.580 1.00 74.00 113 ASP A N 1
ATOM 857 C CA . ASP A 1 113 ? 25.154 -2.025 -14.790 1.00 74.00 113 ASP A CA 1
ATOM 858 C C . ASP A 1 113 ? 23.821 -2.478 -14.169 1.00 74.00 113 ASP A C 1
ATOM 860 O O . ASP A 1 113 ? 23.625 -3.665 -13.914 1.00 74.00 113 ASP A O 1
ATOM 864 N N . LEU A 1 114 ? 22.883 -1.548 -13.950 1.00 80.19 114 LEU A N 1
ATOM 865 C CA . LEU A 1 114 ? 21.527 -1.860 -13.483 1.00 80.19 114 LEU A CA 1
ATOM 866 C C . LEU A 1 114 ? 20.518 -2.067 -14.621 1.00 80.19 114 LEU A C 1
ATOM 868 O O 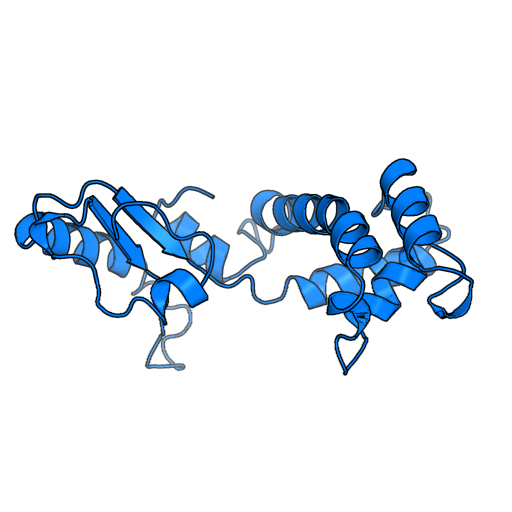. LEU A 1 114 ? 19.395 -2.487 -14.342 1.00 80.19 114 LEU A O 1
ATOM 872 N N . GLY A 1 115 ? 20.886 -1.781 -15.870 1.00 85.75 115 GLY A N 1
ATOM 873 C CA . GLY A 1 115 ? 20.024 -1.926 -17.040 1.00 85.75 115 GLY A CA 1
ATOM 874 C C . GLY A 1 115 ? 20.130 -0.772 -18.038 1.00 85.75 115 GLY A C 1
ATOM 875 O O . GLY A 1 115 ? 20.623 0.314 -17.733 1.00 85.75 115 GLY A O 1
ATOM 876 N N . SER A 1 116 ? 19.630 -1.015 -19.246 1.00 88.12 116 SER A N 1
ATOM 877 C CA . SER A 1 116 ? 19.630 -0.088 -20.385 1.00 88.12 116 SER A CA 1
ATOM 878 C C . SER A 1 116 ? 18.325 0.708 -20.526 1.00 88.12 116 SER A C 1
ATOM 880 O O . SER A 1 116 ? 18.237 1.597 -21.371 1.00 88.12 116 SER A O 1
ATOM 882 N N . SER A 1 117 ? 17.300 0.400 -19.724 1.00 90.81 117 SER A N 1
ATOM 883 C CA . SER A 1 117 ? 16.010 1.107 -19.699 1.00 90.81 117 SER A CA 1
ATOM 884 C C . SER A 1 117 ? 15.458 1.226 -18.279 1.00 90.81 117 SER A C 1
ATOM 886 O O . SER A 1 117 ? 15.806 0.423 -17.410 1.00 90.81 117 SER A O 1
ATOM 888 N N . GLY A 1 118 ? 14.533 2.164 -18.033 1.00 91.25 118 GLY A N 1
ATOM 889 C CA . GLY A 1 118 ? 13.932 2.312 -16.700 1.00 91.25 118 GLY A CA 1
ATOM 890 C C . GLY A 1 118 ? 13.157 1.066 -16.254 1.00 91.25 118 GLY A C 1
ATOM 891 O O . GLY A 1 118 ? 13.085 0.766 -15.061 1.00 91.25 118 GLY A O 1
ATOM 892 N N . ILE A 1 119 ? 12.605 0.313 -17.212 1.00 91.88 119 ILE A N 1
ATOM 893 C CA . ILE A 1 119 ? 11.921 -0.965 -16.973 1.00 91.88 119 ILE A CA 1
ATOM 894 C C . ILE A 1 119 ? 12.909 -2.028 -16.489 1.00 91.88 119 ILE A C 1
ATOM 896 O O . ILE A 1 119 ? 12.622 -2.706 -15.503 1.00 91.88 119 ILE A O 1
ATOM 900 N N . GLU A 1 120 ? 14.074 -2.133 -17.130 1.00 91.69 120 GLU A N 1
ATOM 901 C CA . GLU A 1 120 ? 15.132 -3.074 -16.748 1.00 91.69 120 GLU A CA 1
ATOM 902 C C . GLU A 1 120 ? 15.727 -2.717 -15.378 1.00 91.69 120 GLU A C 1
ATOM 904 O O . GLU A 1 120 ? 15.862 -3.587 -14.517 1.00 91.69 120 GLU A O 1
ATOM 909 N N . VAL A 1 121 ? 15.963 -1.425 -15.121 1.00 92.94 121 VAL A N 1
ATOM 910 C CA . VAL A 1 121 ? 16.395 -0.925 -13.805 1.00 92.94 121 VAL A CA 1
ATOM 911 C C . VAL A 1 121 ? 15.379 -1.303 -12.726 1.00 92.94 121 VAL A C 1
ATOM 913 O O . VAL A 1 121 ? 15.746 -1.878 -11.700 1.00 92.94 121 VAL A O 1
ATOM 916 N N . MET A 1 122 ? 14.086 -1.037 -12.952 1.00 93.06 122 MET A N 1
ATOM 917 C CA . MET A 1 122 ? 13.021 -1.405 -12.013 1.00 93.06 122 MET A CA 1
ATOM 918 C C . MET A 1 122 ? 12.959 -2.924 -11.796 1.00 93.06 122 MET A C 1
ATOM 920 O O . MET A 1 122 ? 12.805 -3.375 -10.660 1.00 93.06 122 MET A O 1
ATOM 924 N N . TRP A 1 123 ? 13.088 -3.720 -12.859 1.00 93.50 123 TRP A N 1
ATOM 925 C CA . TRP A 1 123 ? 13.114 -5.178 -12.770 1.00 93.50 123 TRP A CA 1
ATOM 926 C C . TRP A 1 123 ? 14.266 -5.655 -11.885 1.00 93.50 123 TRP A C 1
ATOM 928 O O . TRP A 1 123 ? 14.024 -6.340 -10.892 1.00 93.50 123 TRP A O 1
ATOM 938 N N . ASN A 1 124 ? 15.490 -5.217 -12.177 1.00 92.19 124 ASN A N 1
ATOM 939 C CA . ASN A 1 124 ? 16.694 -5.622 -11.456 1.00 92.19 124 ASN A CA 1
ATOM 940 C C . ASN A 1 124 ? 16.655 -5.202 -9.980 1.00 92.19 124 ASN A C 1
ATOM 942 O O . ASN A 1 124 ? 16.989 -6.001 -9.100 1.00 92.19 124 ASN A O 1
ATOM 946 N N . VAL A 1 125 ? 16.150 -3.999 -9.683 1.00 92.31 125 VAL A N 1
ATOM 947 C CA . VAL A 1 125 ? 15.875 -3.543 -8.309 1.00 92.31 125 VAL A CA 1
ATOM 948 C C . VAL A 1 125 ? 14.912 -4.495 -7.597 1.00 92.31 125 VAL A C 1
ATOM 950 O O . VAL A 1 125 ? 15.164 -4.907 -6.461 1.00 92.31 125 VAL A O 1
ATOM 953 N N . LEU A 1 126 ? 13.819 -4.882 -8.259 1.00 91.69 126 LEU A N 1
ATOM 954 C CA . LEU A 1 126 ? 12.797 -5.753 -7.685 1.00 91.69 126 LEU A CA 1
ATOM 955 C C . LEU A 1 126 ? 13.179 -7.225 -7.634 1.00 91.69 126 LEU A C 1
ATOM 957 O O . LEU A 1 126 ? 12.507 -7.973 -6.926 1.00 91.69 126 LEU A O 1
ATOM 961 N N . THR A 1 127 ? 14.183 -7.685 -8.371 1.00 92.75 127 THR A N 1
ATOM 962 C CA . THR A 1 127 ? 14.654 -9.079 -8.333 1.00 92.75 127 THR A CA 1
ATOM 963 C C . THR A 1 127 ? 15.947 -9.247 -7.545 1.00 92.75 127 THR A C 1
ATOM 965 O O . THR A 1 127 ? 16.309 -10.381 -7.227 1.00 92.75 127 THR A O 1
ATOM 968 N N . SER A 1 128 ? 16.614 -8.150 -7.175 1.00 90.38 128 SER A N 1
ATOM 969 C CA . SER A 1 128 ? 17.813 -8.175 -6.337 1.00 90.38 128 SER A CA 1
ATOM 970 C C . SER A 1 128 ? 17.550 -8.914 -5.021 1.00 90.38 128 SER A C 1
ATOM 972 O O . SER A 1 128 ? 16.596 -8.623 -4.294 1.00 90.38 128 SER A O 1
ATOM 974 N N . LYS A 1 129 ? 18.402 -9.898 -4.714 1.00 86.69 129 LYS A N 1
ATOM 975 C CA . LYS A 1 129 ? 18.304 -10.713 -3.491 1.00 86.69 129 LYS A CA 1
ATOM 976 C C . LYS A 1 129 ? 18.773 -9.952 -2.253 1.00 86.69 129 LYS A C 1
ATOM 978 O O . LYS A 1 129 ? 18.190 -10.101 -1.183 1.00 86.69 129 LYS A O 1
ATOM 983 N N . ASN A 1 130 ? 19.802 -9.127 -2.419 1.00 86.00 130 ASN A N 1
ATOM 984 C CA . ASN A 1 130 ? 20.466 -8.429 -1.321 1.00 86.00 130 ASN A CA 1
ATOM 985 C C . ASN A 1 130 ? 19.804 -7.086 -0.991 1.00 86.00 130 ASN A C 1
ATOM 987 O O . ASN A 1 130 ? 20.163 -6.463 -0.001 1.00 86.00 130 ASN A O 1
ATOM 991 N N . HIS A 1 131 ? 18.837 -6.645 -1.807 1.00 86.69 131 HIS A N 1
ATOM 992 C CA . HIS A 1 131 ? 18.147 -5.360 -1.660 1.00 86.69 131 HIS A CA 1
ATOM 993 C C . HIS A 1 131 ? 19.111 -4.160 -1.583 1.00 86.69 131 HIS A C 1
ATOM 995 O O . HIS A 1 131 ? 18.780 -3.136 -1.004 1.00 86.69 131 HIS A O 1
ATOM 1001 N N . GLU A 1 132 ? 20.286 -4.257 -2.217 1.00 85.31 132 GLU A N 1
ATOM 1002 C CA . GLU A 1 132 ? 21.359 -3.245 -2.173 1.00 85.31 132 GLU A CA 1
ATOM 1003 C C . GLU A 1 132 ? 20.911 -1.848 -2.618 1.00 85.31 132 GLU A C 1
ATOM 1005 O O . GLU A 1 132 ? 21.487 -0.847 -2.198 1.00 85.31 132 GLU A O 1
ATOM 1010 N N . TRP A 1 133 ? 19.839 -1.766 -3.409 1.00 88.75 133 TRP A N 1
ATOM 1011 C CA . TRP A 1 133 ? 19.227 -0.506 -3.817 1.00 88.75 133 TRP A CA 1
ATOM 1012 C C . TRP A 1 133 ? 18.811 0.375 -2.628 1.00 88.75 133 TRP A C 1
ATOM 1014 O O . TRP A 1 133 ? 18.801 1.596 -2.770 1.00 88.75 133 TRP A O 1
ATOM 1024 N N . THR A 1 134 ? 18.527 -0.202 -1.451 1.00 90.69 134 THR A N 1
ATOM 1025 C CA . THR A 1 134 ? 18.196 0.568 -0.239 1.00 90.69 134 THR A CA 1
ATOM 1026 C C . THR A 1 134 ? 19.380 1.369 0.302 1.00 90.69 134 THR A C 1
ATOM 1028 O O . THR A 1 134 ? 19.174 2.305 1.069 1.00 90.69 134 THR A O 1
ATOM 1031 N N . ASN A 1 135 ? 20.609 1.031 -0.101 1.00 90.88 135 ASN A N 1
ATOM 1032 C CA . ASN A 1 135 ? 21.826 1.726 0.321 1.00 90.88 135 ASN A CA 1
ATOM 1033 C C . ASN A 1 135 ? 22.131 2.966 -0.533 1.00 90.88 135 ASN A C 1
ATOM 1035 O O . ASN A 1 135 ? 23.019 3.734 -0.174 1.00 90.88 135 ASN A O 1
ATOM 1039 N N . SER A 1 136 ? 21.422 3.172 -1.651 1.00 91.62 136 SER A N 1
ATOM 1040 C CA . SER A 1 136 ? 21.592 4.336 -2.528 1.00 91.62 136 SER A CA 1
ATOM 1041 C C . SER A 1 136 ? 20.456 5.344 -2.310 1.00 91.62 136 SER A C 1
ATOM 1043 O O . SER A 1 136 ? 19.343 5.123 -2.795 1.00 91.62 136 SER A O 1
ATOM 1045 N N . PRO A 1 137 ? 20.702 6.484 -1.629 1.00 93.06 137 PRO A N 1
ATOM 1046 C CA . PRO A 1 137 ? 19.671 7.498 -1.395 1.00 93.06 137 PRO A CA 1
ATOM 1047 C C . PRO A 1 137 ? 19.068 8.051 -2.691 1.00 93.06 137 PRO A C 1
ATOM 1049 O O . PRO A 1 137 ? 17.867 8.317 -2.754 1.00 93.06 137 PRO A O 1
ATOM 1052 N N . ASN A 1 138 ? 19.887 8.178 -3.740 1.00 92.94 138 ASN A N 1
ATOM 1053 C CA . ASN A 1 138 ? 19.450 8.653 -5.051 1.00 92.94 138 ASN A CA 1
ATOM 1054 C C . ASN A 1 138 ? 18.450 7.680 -5.680 1.00 92.94 138 ASN A C 1
ATOM 1056 O O . ASN A 1 138 ? 17.385 8.099 -6.132 1.00 92.94 138 ASN A O 1
ATOM 1060 N N . LEU A 1 139 ? 18.761 6.381 -5.651 1.00 92.69 139 LEU A N 1
ATOM 1061 C CA . LEU A 1 139 ? 17.895 5.352 -6.217 1.00 92.69 139 LEU A CA 1
ATOM 1062 C C . LEU A 1 139 ? 16.601 5.203 -5.408 1.00 92.69 139 LEU A C 1
ATOM 1064 O O . LEU A 1 139 ? 15.523 5.145 -5.994 1.00 92.69 139 LEU A O 1
ATOM 1068 N N . VAL A 1 140 ? 16.679 5.235 -4.073 1.00 94.50 140 VAL A N 1
ATOM 1069 C CA . VAL A 1 140 ? 15.494 5.247 -3.194 1.00 94.50 140 VAL A CA 1
ATOM 1070 C C . VAL A 1 140 ? 14.585 6.441 -3.510 1.00 94.50 140 VAL A C 1
ATOM 1072 O O . VAL A 1 140 ? 13.367 6.280 -3.619 1.00 94.50 140 VAL A O 1
ATOM 1075 N N . SER A 1 141 ? 15.162 7.632 -3.697 1.00 95.62 141 SER A N 1
ATOM 1076 C CA . SER A 1 141 ? 14.413 8.841 -4.054 1.00 95.62 141 SER A CA 1
ATOM 1077 C C . SER A 1 141 ? 13.743 8.717 -5.428 1.00 95.62 141 SER A C 1
ATOM 1079 O O . SER A 1 141 ? 12.541 8.966 -5.551 1.00 95.62 141 SER A O 1
ATOM 1081 N N . ALA A 1 142 ? 14.479 8.249 -6.442 1.00 95.38 142 ALA A N 1
ATOM 1082 C CA . ALA A 1 142 ? 13.967 8.060 -7.799 1.00 95.38 142 ALA A CA 1
ATOM 1083 C C . ALA A 1 142 ? 12.855 6.997 -7.875 1.00 95.38 142 ALA A C 1
ATOM 1085 O O . ALA A 1 142 ? 11.872 7.176 -8.594 1.00 95.38 142 ALA A O 1
ATOM 1086 N N . LEU A 1 143 ? 12.961 5.917 -7.093 1.00 95.25 143 LEU A N 1
ATOM 1087 C CA . LEU A 1 143 ? 11.962 4.844 -7.022 1.00 95.25 143 LEU A CA 1
ATOM 1088 C C . LEU A 1 143 ? 10.675 5.261 -6.304 1.00 95.25 143 LEU A C 1
ATOM 1090 O O . LEU A 1 143 ? 9.606 4.724 -6.606 1.00 95.25 143 LEU A O 1
ATOM 1094 N N . ARG A 1 144 ? 10.743 6.213 -5.366 1.00 95.75 144 ARG A N 1
ATOM 1095 C CA . ARG A 1 144 ? 9.610 6.583 -4.504 1.00 95.75 144 ARG A CA 1
ATOM 1096 C C . ARG A 1 144 ? 8.357 6.931 -5.305 1.00 95.75 144 ARG A C 1
ATOM 1098 O O . ARG A 1 144 ? 7.287 6.390 -5.034 1.00 95.75 144 ARG A O 1
ATOM 1105 N N . THR A 1 145 ? 8.482 7.811 -6.294 1.00 96.62 145 THR A N 1
ATOM 1106 C CA . THR A 1 145 ? 7.352 8.285 -7.108 1.00 96.62 145 THR A CA 1
ATOM 1107 C C . THR A 1 145 ? 6.685 7.163 -7.915 1.00 96.62 145 THR A C 1
ATOM 1109 O O . THR A 1 145 ? 5.482 6.942 -7.715 1.00 96.62 145 THR A O 1
ATOM 1112 N N . PRO A 1 146 ? 7.401 6.405 -8.775 1.00 96.50 146 PRO A N 1
ATOM 1113 C CA . PRO A 1 146 ? 6.786 5.322 -9.537 1.00 96.50 146 PRO A CA 1
ATOM 1114 C C . PRO A 1 146 ? 6.244 4.214 -8.627 1.00 96.50 146 PRO A C 1
ATOM 1116 O O . PRO A 1 146 ? 5.126 3.749 -8.856 1.00 96.50 146 PRO A O 1
ATOM 1119 N N . MET A 1 147 ? 6.956 3.835 -7.557 1.00 96.06 147 MET A N 1
ATOM 1120 C CA . MET A 1 147 ? 6.480 2.803 -6.627 1.00 96.06 147 MET A CA 1
ATOM 1121 C C . MET A 1 147 ? 5.200 3.223 -5.901 1.00 96.06 147 MET A C 1
ATOM 1123 O O . MET A 1 147 ? 4.273 2.422 -5.809 1.00 96.06 147 MET A O 1
ATOM 1127 N N . MET A 1 148 ? 5.097 4.465 -5.424 1.00 96.94 148 MET A N 1
ATOM 1128 C CA . MET A 1 148 ? 3.880 4.953 -4.762 1.00 96.94 148 MET A CA 1
ATOM 1129 C C . MET A 1 148 ? 2.701 5.037 -5.734 1.00 96.94 148 MET A C 1
ATOM 1131 O O . MET A 1 1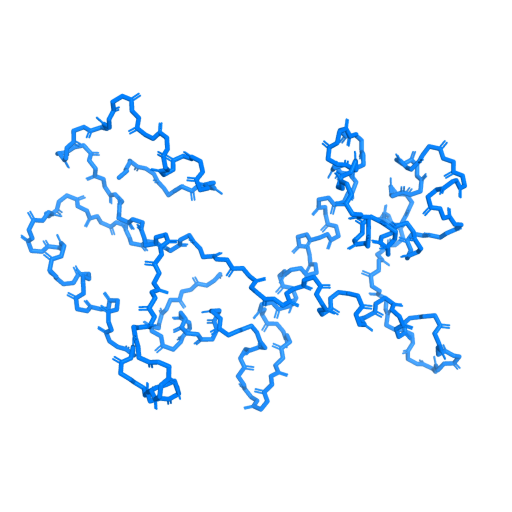48 ? 1.596 4.592 -5.418 1.00 96.94 148 MET A O 1
ATOM 1135 N N . ARG A 1 149 ? 2.925 5.555 -6.946 1.00 97.38 149 ARG A N 1
ATOM 1136 C CA . ARG A 1 149 ? 1.875 5.678 -7.967 1.00 97.38 149 ARG A CA 1
ATOM 1137 C C . ARG A 1 149 ? 1.351 4.313 -8.413 1.00 97.38 149 ARG A C 1
ATOM 1139 O O . ARG A 1 149 ? 0.139 4.135 -8.562 1.00 97.38 149 ARG A O 1
ATOM 1146 N N . LEU A 1 150 ? 2.247 3.358 -8.651 1.00 97.19 150 LEU A N 1
ATOM 1147 C CA . LEU A 1 150 ? 1.884 1.998 -9.046 1.00 97.19 150 LEU A CA 1
ATOM 1148 C C . LEU A 1 150 ? 1.222 1.234 -7.891 1.00 97.19 150 LEU A C 1
ATOM 1150 O O . LEU A 1 150 ? 0.269 0.498 -8.138 1.00 97.19 150 LEU A O 1
ATOM 1154 N N . CYS A 1 151 ? 1.625 1.482 -6.644 1.00 97.88 151 CYS A N 1
ATOM 1155 C CA . CYS A 1 151 ? 0.958 0.949 -5.457 1.00 97.88 151 CYS A CA 1
ATOM 1156 C C . CYS A 1 151 ? -0.483 1.469 -5.336 1.00 97.88 151 CYS A C 1
ATOM 1158 O O . CYS A 1 151 ? -1.423 0.681 -5.225 1.00 97.88 151 CYS A O 1
ATOM 1160 N N . ALA A 1 152 ? -0.690 2.782 -5.481 1.00 97.12 152 ALA A N 1
ATOM 1161 C CA . ALA A 1 152 ? -2.028 3.376 -5.487 1.00 97.12 152 ALA A CA 1
ATOM 1162 C C . ALA A 1 152 ? -2.911 2.779 -6.596 1.00 97.12 152 ALA A C 1
ATOM 1164 O O . ALA A 1 152 ? -4.087 2.473 -6.385 1.00 97.12 152 ALA A O 1
ATOM 1165 N N . ARG A 1 153 ? -2.341 2.541 -7.784 1.00 96.38 153 ARG A N 1
ATOM 1166 C CA . ARG A 1 153 ? -3.035 1.829 -8.862 1.00 96.38 153 ARG A CA 1
ATOM 1167 C C . ARG A 1 153 ? -3.396 0.393 -8.464 1.00 96.38 153 ARG A C 1
ATOM 1169 O O . ARG A 1 153 ? -4.540 -0.002 -8.686 1.00 96.38 153 ARG A O 1
ATOM 1176 N N . TYR A 1 154 ? -2.458 -0.365 -7.904 1.00 97.44 154 TYR A N 1
ATOM 1177 C CA . TYR A 1 154 ? -2.663 -1.753 -7.483 1.00 97.44 154 TYR A CA 1
ATOM 1178 C C . TYR A 1 154 ? -3.795 -1.887 -6.456 1.00 97.44 154 TYR A C 1
ATOM 1180 O O . TYR A 1 154 ? -4.677 -2.730 -6.614 1.00 97.44 154 TYR A O 1
ATOM 1188 N N . LEU A 1 155 ? -3.829 -1.006 -5.456 1.00 97.06 155 LEU A N 1
ATOM 1189 C CA . LEU A 1 155 ? -4.851 -1.019 -4.408 1.00 97.06 155 LEU A CA 1
ATOM 1190 C C . LEU A 1 155 ? -6.226 -0.567 -4.921 1.00 97.06 155 LEU A C 1
ATOM 1192 O O . LEU A 1 155 ? -7.251 -1.196 -4.635 1.00 97.06 155 LEU A O 1
ATOM 1196 N N . MET A 1 156 ? -6.268 0.515 -5.703 1.00 94.38 156 MET A N 1
ATOM 1197 C CA . MET A 1 156 ? -7.537 1.157 -6.056 1.00 94.38 156 MET A CA 1
ATOM 1198 C C . MET A 1 156 ? -8.154 0.637 -7.354 1.00 94.38 156 MET A C 1
ATOM 1200 O O . MET A 1 156 ? -9.376 0.462 -7.427 1.00 94.38 156 MET A O 1
ATOM 1204 N N . LYS A 1 157 ? -7.338 0.398 -8.386 1.00 94.75 157 LYS A N 1
ATOM 1205 C CA . LYS A 1 157 ? -7.808 0.140 -9.757 1.00 94.75 157 LYS A CA 1
ATOM 1206 C C . LYS A 1 157 ? -7.768 -1.330 -10.144 1.00 94.75 157 LYS A C 1
ATOM 1208 O O . LYS A 1 157 ? -8.675 -1.781 -10.835 1.00 94.75 157 LYS A O 1
ATOM 1213 N N . GLU A 1 158 ? -6.758 -2.078 -9.714 1.00 95.94 158 GLU A N 1
ATOM 1214 C CA . GLU A 1 158 ? 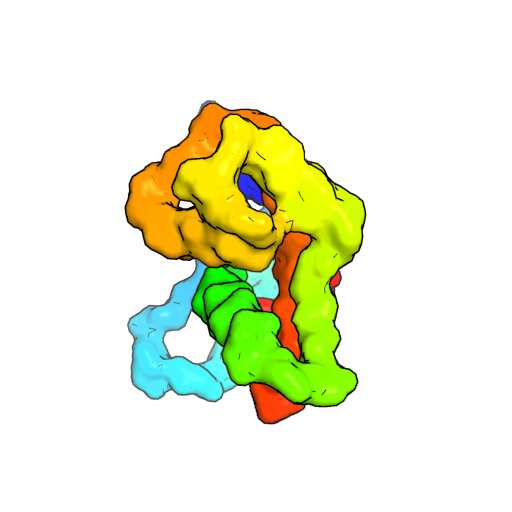-6.626 -3.484 -10.100 1.00 95.94 158 GLU A CA 1
ATOM 1215 C C . GLU A 1 158 ? -7.665 -4.343 -9.359 1.00 95.94 158 GLU A C 1
ATOM 1217 O O . GLU A 1 158 ? -7.825 -4.260 -8.135 1.00 95.94 158 GLU A O 1
ATOM 1222 N N . LYS A 1 159 ? -8.410 -5.165 -10.110 1.00 96.00 159 LYS A N 1
ATOM 1223 C CA . LYS A 1 159 ? -9.508 -5.985 -9.581 1.00 96.00 159 LYS A CA 1
ATOM 1224 C C . LYS A 1 159 ? -9.375 -7.447 -9.988 1.00 96.00 159 LYS A C 1
ATOM 1226 O O . LYS A 1 159 ? -8.934 -7.766 -11.087 1.00 96.00 159 LYS A O 1
ATOM 1231 N N . LYS A 1 160 ? -9.869 -8.340 -9.131 1.00 93.81 160 LYS A N 1
ATOM 1232 C CA . LYS A 1 160 ? -10.080 -9.762 -9.432 1.00 93.81 160 LYS A CA 1
ATOM 1233 C C . LYS A 1 160 ? -11.520 -10.123 -9.097 1.00 93.81 160 LYS A C 1
ATOM 1235 O O . LYS A 1 160 ? -11.930 -10.029 -7.943 1.00 93.81 160 LYS A O 1
ATOM 1240 N N . ARG A 1 161 ? -12.299 -10.532 -10.107 1.00 93.19 161 ARG A N 1
ATOM 1241 C CA . ARG A 1 161 ? -13.731 -10.879 -9.959 1.00 93.19 161 ARG A CA 1
ATOM 1242 C C . ARG A 1 161 ? -14.544 -9.766 -9.265 1.00 93.19 161 ARG A C 1
ATOM 1244 O O . ARG A 1 161 ? -15.290 -10.028 -8.328 1.00 93.19 161 ARG A O 1
ATOM 1251 N N . GLY A 1 162 ? -14.332 -8.514 -9.680 1.00 93.00 162 GLY A N 1
ATOM 1252 C CA . GLY A 1 162 ? -15.029 -7.336 -9.141 1.00 93.00 162 GLY A CA 1
ATOM 1253 C C . GLY A 1 162 ? -14.573 -6.861 -7.753 1.00 93.00 162 GLY A C 1
ATOM 1254 O O . GLY A 1 162 ? -15.069 -5.849 -7.271 1.00 93.00 162 GLY A O 1
ATOM 1255 N N . LYS A 1 163 ? -13.619 -7.545 -7.110 1.00 92.69 163 LYS A N 1
ATOM 1256 C CA . LYS A 1 163 ? -13.049 -7.165 -5.805 1.00 92.69 163 LYS A CA 1
ATOM 1257 C C . LYS A 1 163 ? -11.647 -6.588 -5.964 1.00 92.69 163 LYS A C 1
ATOM 1259 O O . LYS A 1 163 ? -11.023 -6.814 -7.000 1.00 92.69 163 LYS A O 1
ATOM 1264 N N . ALA A 1 164 ? -11.152 -5.855 -4.961 1.00 95.12 164 ALA A N 1
ATOM 1265 C CA . ALA A 1 164 ? -9.757 -5.404 -4.945 1.00 95.12 164 ALA A CA 1
ATOM 1266 C C . ALA A 1 164 ? -8.809 -6.599 -5.137 1.00 95.12 164 ALA A C 1
ATOM 1268 O O . ALA A 1 164 ? -9.064 -7.679 -4.599 1.00 95.12 164 ALA A O 1
ATOM 1269 N N . LEU A 1 165 ? -7.777 -6.420 -5.968 1.00 96.50 165 LEU A N 1
ATOM 1270 C CA . LEU A 1 165 ? -6.825 -7.486 -6.281 1.00 96.50 165 LEU A CA 1
ATOM 1271 C C . LEU A 1 165 ? -6.037 -7.915 -5.036 1.00 96.50 165 LEU A C 1
ATOM 1273 O O . LEU A 1 165 ? -5.869 -9.112 -4.801 1.00 96.50 165 LEU A O 1
ATOM 1277 N N . ASP A 1 166 ? -5.605 -6.940 -4.238 1.00 96.25 166 ASP A N 1
ATOM 1278 C CA . ASP A 1 166 ? -4.938 -7.176 -2.965 1.00 96.25 166 ASP A CA 1
ATOM 1279 C C . ASP A 1 166 ? -5.908 -7.756 -1.924 1.00 96.25 166 ASP A C 1
ATOM 1281 O O . ASP A 1 166 ? -6.984 -7.210 -1.658 1.00 96.25 166 ASP A O 1
ATOM 1285 N N . SER A 1 167 ? -5.519 -8.880 -1.322 1.00 92.31 167 SER A N 1
ATOM 1286 C CA . SER A 1 167 ? -6.363 -9.590 -0.356 1.00 92.31 167 SER A CA 1
ATOM 1287 C C . SER A 1 167 ? -6.598 -8.817 0.946 1.00 92.31 167 SER A C 1
ATOM 1289 O O . SER A 1 167 ? -7.691 -8.910 1.511 1.00 92.31 167 SER A O 1
ATOM 1291 N N . VAL A 1 168 ? -5.614 -8.035 1.395 1.00 93.31 168 VAL A N 1
ATOM 1292 C CA . VAL A 1 168 ? -5.660 -7.261 2.641 1.00 93.31 168 VAL A CA 1
ATOM 1293 C C . VAL A 1 168 ? -6.479 -5.991 2.427 1.00 93.31 168 VAL A C 1
ATOM 1295 O O . VAL A 1 168 ? -7.399 -5.720 3.198 1.00 93.31 168 VAL A O 1
ATOM 1298 N N . ALA A 1 169 ? -6.263 -5.281 1.320 1.00 94.25 169 ALA A N 1
ATOM 1299 C CA . ALA A 1 169 ? -7.108 -4.160 0.915 1.00 94.25 169 ALA A CA 1
ATOM 1300 C C . ALA A 1 169 ? -8.573 -4.599 0.782 1.00 94.25 169 ALA A C 1
ATOM 1302 O O . ALA A 1 169 ? -9.474 -3.961 1.322 1.00 94.25 169 ALA A O 1
ATOM 1303 N N . ASN A 1 170 ? -8.827 -5.740 0.134 1.00 92.38 170 ASN A N 1
ATOM 1304 C CA . ASN A 1 170 ? -10.170 -6.306 0.027 1.00 92.38 170 ASN A CA 1
ATOM 1305 C C . ASN A 1 170 ? -10.793 -6.621 1.402 1.00 92.38 170 ASN A C 1
ATOM 1307 O O . ASN A 1 170 ? -11.991 -6.403 1.583 1.00 92.38 170 ASN A O 1
ATOM 1311 N N . PHE A 1 171 ? -10.011 -7.111 2.369 1.00 90.62 171 PHE A N 1
ATOM 1312 C CA . PHE A 1 171 ? -10.478 -7.346 3.738 1.00 90.62 171 PHE A CA 1
ATOM 1313 C C . PHE A 1 171 ? -10.888 -6.042 4.440 1.00 90.62 171 PHE A C 1
ATOM 1315 O O . PHE A 1 171 ? -11.989 -5.963 4.992 1.00 90.62 171 PHE A O 1
ATOM 1322 N N . HIS A 1 172 ? -10.046 -5.007 4.390 1.00 91.81 172 HIS A N 1
ATOM 1323 C CA . HIS A 1 172 ? -10.327 -3.725 5.042 1.00 91.81 172 HIS A CA 1
ATOM 1324 C C . HIS A 1 172 ? -11.508 -2.991 4.391 1.00 91.81 172 HIS A C 1
ATOM 1326 O O . HIS A 1 172 ? -12.404 -2.533 5.101 1.00 91.81 172 HIS A O 1
ATOM 1332 N N . LEU A 1 173 ? -11.588 -2.976 3.057 1.00 90.56 173 LEU A N 1
ATOM 1333 C CA . LEU A 1 173 ? -12.721 -2.396 2.325 1.00 90.56 173 LEU A CA 1
ATOM 1334 C C . LEU A 1 173 ? -14.047 -3.098 2.665 1.00 90.56 173 LEU A C 1
ATOM 1336 O O . LEU A 1 173 ? -15.073 -2.443 2.822 1.00 90.56 173 LEU A O 1
ATOM 1340 N N . GLN A 1 174 ? -14.043 -4.424 2.849 1.00 87.56 174 GLN A N 1
ATOM 1341 C CA . GLN A 1 174 ? -15.238 -5.162 3.290 1.00 87.56 174 GLN A CA 1
ATOM 1342 C C . GLN A 1 174 ? -15.657 -4.852 4.736 1.00 87.56 174 GLN A C 1
ATOM 1344 O O . GLN A 1 174 ? -16.825 -5.047 5.076 1.00 87.56 174 GLN A O 1
ATOM 1349 N N . ASN A 1 175 ? -14.729 -4.361 5.562 1.00 86.75 175 ASN A N 1
ATOM 1350 C CA . ASN A 1 175 ? -14.987 -3.856 6.913 1.00 86.75 175 ASN A CA 1
ATOM 1351 C C . ASN A 1 175 ? -15.346 -2.353 6.928 1.00 86.75 175 ASN A C 1
ATOM 1353 O O . ASN A 1 175 ? -15.545 -1.793 8.003 1.00 86.75 175 ASN A O 1
ATOM 1357 N N . GLY A 1 176 ? -15.453 -1.699 5.763 1.00 86.69 176 GLY A N 1
ATOM 1358 C CA . GLY A 1 176 ? -15.813 -0.282 5.652 1.00 86.69 176 GLY A CA 1
ATOM 1359 C C . GLY A 1 176 ? -14.663 0.692 5.915 1.00 86.69 176 GLY A C 1
ATOM 1360 O O . GLY A 1 176 ? -14.918 1.868 6.158 1.00 86.69 176 GLY A O 1
ATOM 1361 N N . ALA A 1 177 ? -13.413 0.222 5.884 1.00 89.50 177 ALA A N 1
ATOM 1362 C CA . ALA A 1 177 ? -12.249 1.098 5.958 1.00 89.50 177 ALA A CA 1
ATOM 1363 C C . ALA A 1 177 ? -12.066 1.900 4.658 1.00 89.50 177 ALA A C 1
ATOM 1365 O O . ALA A 1 177 ? -12.510 1.484 3.585 1.00 89.50 177 ALA A O 1
ATOM 1366 N N . VAL A 1 178 ? -11.359 3.024 4.764 1.00 88.31 178 VAL A N 1
ATOM 1367 C CA . VAL A 1 178 ? -10.941 3.863 3.634 1.00 88.31 178 VAL A CA 1
ATOM 1368 C C . VAL A 1 178 ? -9.438 3.672 3.418 1.00 88.31 178 VAL A C 1
ATOM 1370 O O . VAL A 1 178 ? -8.707 3.465 4.387 1.00 88.31 178 VAL A O 1
ATOM 1373 N N . CYS A 1 179 ? -9.012 3.681 2.153 1.00 77.00 179 CYS A N 1
ATOM 1374 C CA . CYS A 1 179 ? -7.623 3.517 1.727 1.00 77.00 179 CYS A CA 1
ATOM 1375 C C . CYS A 1 179 ? -7.053 4.840 1.213 1.00 77.00 179 CYS A C 1
ATOM 1377 O O . CYS A 1 179 ? -7.842 5.610 0.618 1.00 77.00 179 CYS A O 1
#

pLDDT: mean 88.24, std 10.74, range [51.25, 97.88]